Protein AF-A0A6N2D5T5-F1 (afdb_monomer_lite)

Foldseek 3Di:
DDPPDPDDDDDPQKWKWFAPFLVRVVVLCVLCVPPPWDWDDDPRTMIITHNVCVVVSCVSCVVVVHHIDIDDDDVPPPPPPPDDPPPPPDDD

Structure (mmCIF, N/CA/C/O backbone):
data_AF-A0A6N2D5T5-F1
#
_entry.id   AF-A0A6N2D5T5-F1
#
loop_
_atom_site.group_PDB
_atom_site.id
_atom_site.type_symbol
_atom_site.label_atom_id
_atom_site.label_alt_id
_atom_site.label_comp_id
_atom_site.label_asym_id
_atom_site.label_entity_id
_atom_site.label_seq_id
_atom_site.pdbx_PDB_ins_code
_atom_site.Cartn_x
_atom_site.Cartn_y
_atom_site.Cartn_z
_atom_site.occupancy
_atom_site.B_iso_or_equiv
_atom_site.auth_seq_id
_atom_site.auth_comp_id
_atom_site.auth_asym_id
_atom_site.auth_atom_id
_atom_site.pdbx_PDB_model_num
ATOM 1 N N . MET A 1 1 ? 2.732 -38.232 -12.280 1.00 39.97 1 MET A N 1
ATOM 2 C CA . MET A 1 1 ? 1.986 -37.275 -13.125 1.00 39.97 1 MET A CA 1
ATOM 3 C C . MET A 1 1 ? 2.343 -35.871 -12.669 1.00 39.97 1 MET A C 1
ATOM 5 O O . MET A 1 1 ? 2.013 -35.512 -11.546 1.00 39.97 1 MET A O 1
ATOM 9 N N . SER A 1 2 ? 3.121 -35.145 -13.474 1.00 51.47 2 SER A N 1
ATOM 10 C CA . SER A 1 2 ? 3.599 -33.797 -13.145 1.00 51.47 2 SER A CA 1
ATOM 11 C C . SER A 1 2 ? 2.438 -32.812 -13.282 1.00 51.47 2 SER A C 1
ATOM 13 O O . SER A 1 2 ? 1.812 -32.759 -14.338 1.00 51.47 2 SER A O 1
ATOM 15 N N . ARG A 1 3 ? 2.098 -32.082 -12.214 1.00 59.09 3 ARG A N 1
ATOM 16 C CA . ARG A 1 3 ? 1.100 -31.006 -12.269 1.00 59.09 3 ARG A C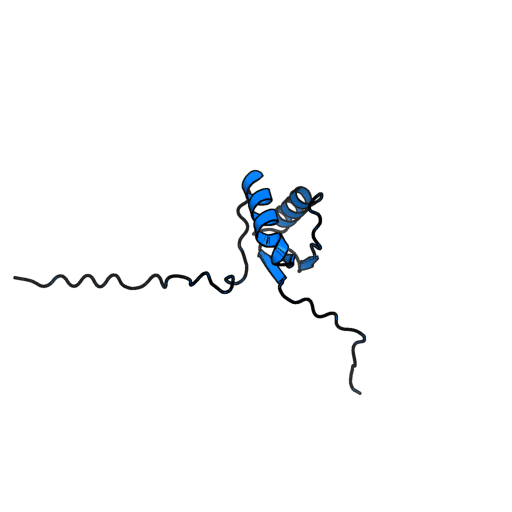A 1
ATOM 17 C C . ARG A 1 3 ? 1.772 -29.780 -12.882 1.00 59.09 3 ARG A C 1
ATOM 19 O O . ARG A 1 3 ? 2.295 -28.939 -12.162 1.00 59.09 3 ARG A O 1
ATOM 26 N N . THR A 1 4 ? 1.814 -29.693 -14.203 1.00 59.91 4 THR A N 1
ATOM 27 C CA . THR A 1 4 ? 2.180 -28.449 -14.885 1.00 59.91 4 THR A CA 1
ATOM 28 C C . THR A 1 4 ? 0.998 -27.493 -14.757 1.00 59.91 4 THR A C 1
ATOM 30 O O . THR A 1 4 ? 0.029 -27.586 -15.506 1.00 59.91 4 THR A O 1
ATOM 33 N N . THR A 1 5 ? 1.039 -26.616 -13.754 1.00 59.94 5 THR A N 1
ATOM 34 C CA . THR A 1 5 ? 0.084 -25.511 -13.629 1.00 59.94 5 THR A CA 1
ATOM 35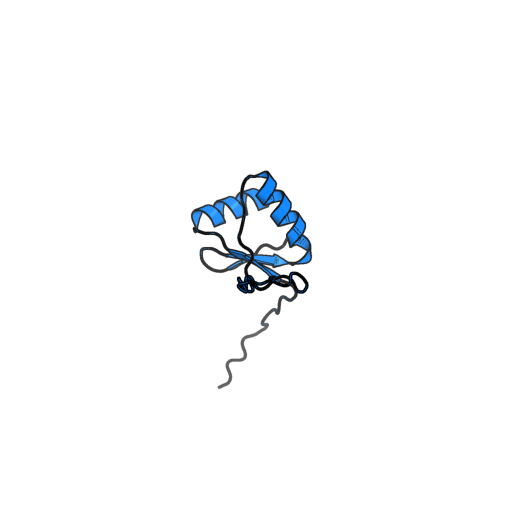 C C . THR A 1 5 ? 0.287 -24.588 -14.835 1.00 59.94 5 THR A C 1
ATOM 37 O O . THR A 1 5 ? 1.409 -24.115 -15.036 1.00 59.94 5 THR A O 1
ATOM 40 N N . PRO A 1 6 ? -0.728 -24.350 -15.678 1.00 52.81 6 PRO A N 1
ATOM 41 C CA . PRO A 1 6 ? -0.578 -23.436 -16.801 1.00 52.81 6 PRO A CA 1
ATOM 42 C C . PRO A 1 6 ? -0.252 -22.023 -16.288 1.00 52.81 6 PRO A C 1
ATOM 44 O O . PRO A 1 6 ? -0.911 -21.530 -15.379 1.00 52.81 6 PRO A O 1
ATOM 47 N N . GLY A 1 7 ? 0.759 -21.380 -16.884 1.00 60.50 7 GLY A N 1
ATOM 48 C CA . GLY A 1 7 ? 0.885 -19.917 -16.911 1.00 60.50 7 GLY A CA 1
ATOM 49 C C . GLY A 1 7 ? 1.058 -19.198 -15.569 1.00 60.50 7 GLY A C 1
ATOM 50 O O . GLY A 1 7 ? 0.364 -18.216 -15.333 1.00 60.50 7 GLY A O 1
ATOM 51 N N . ALA A 1 8 ? 1.973 -19.633 -14.697 1.00 62.78 8 ALA A N 1
ATOM 52 C CA . ALA A 1 8 ? 2.339 -18.822 -13.532 1.00 62.78 8 ALA A CA 1
ATOM 53 C C . ALA A 1 8 ? 2.893 -17.457 -13.990 1.00 62.78 8 ALA A C 1
ATOM 55 O O . ALA A 1 8 ? 3.942 -17.392 -14.634 1.00 62.78 8 ALA A O 1
ATOM 56 N N . ILE A 1 9 ? 2.179 -16.373 -13.675 1.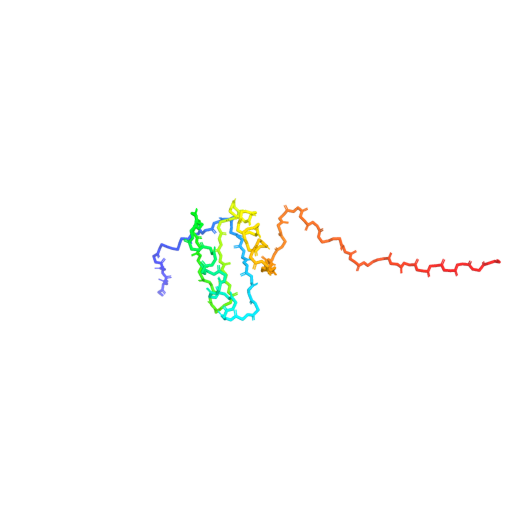00 68.56 9 ILE A N 1
ATOM 57 C CA . ILE A 1 9 ? 2.616 -15.005 -13.962 1.00 68.56 9 ILE A CA 1
ATOM 58 C C . ILE A 1 9 ? 3.581 -14.586 -12.854 1.00 68.56 9 ILE A C 1
ATOM 60 O O . ILE A 1 9 ? 3.225 -14.554 -11.676 1.00 68.56 9 ILE A O 1
ATOM 64 N N . ILE A 1 10 ? 4.827 -14.304 -13.233 1.00 73.75 10 ILE A N 1
ATOM 65 C CA . ILE A 1 10 ? 5.855 -13.834 -12.304 1.00 73.75 10 ILE A CA 1
ATOM 66 C C . ILE A 1 10 ? 5.850 -12.312 -12.331 1.00 73.75 10 ILE A C 1
ATOM 68 O O . ILE A 1 10 ? 6.345 -11.698 -13.275 1.00 73.75 10 ILE A O 1
ATOM 72 N N . HIS A 1 11 ? 5.342 -11.712 -11.263 1.00 73.50 11 HIS A N 1
ATOM 73 C CA . HIS A 1 11 ? 5.493 -10.285 -11.022 1.00 73.50 11 HIS A CA 1
ATOM 74 C C . HIS A 1 11 ? 6.849 -10.041 -10.344 1.00 73.50 11 HIS A C 1
ATOM 76 O O . HIS A 1 11 ? 7.194 -10.701 -9.362 1.00 73.50 11 HIS A O 1
ATOM 82 N N . ARG A 1 12 ? 7.648 -9.124 -10.895 1.00 80.62 12 ARG A N 1
ATOM 83 C CA . ARG A 1 12 ? 8.944 -8.698 -10.341 1.00 80.62 12 ARG A CA 1
ATOM 84 C C . ARG A 1 12 ? 8.841 -7.253 -9.877 1.00 80.62 12 ARG A C 1
ATOM 86 O O . ARG A 1 12 ? 7.990 -6.524 -10.373 1.00 80.62 12 ARG A O 1
ATOM 93 N N . ASN A 1 13 ? 9.740 -6.846 -8.982 1.00 86.88 13 ASN A N 1
ATOM 94 C CA . ASN A 1 13 ? 9.788 -5.482 -8.445 1.00 86.88 13 ASN A CA 1
ATOM 95 C C . ASN A 1 13 ? 8.452 -5.091 -7.801 1.00 86.88 13 ASN A C 1
ATOM 97 O O . ASN A 1 13 ? 7.844 -4.084 -8.157 1.00 86.88 13 ASN A O 1
ATOM 101 N N . LEU A 1 14 ? 7.972 -5.959 -6.910 1.00 89.56 14 LEU A N 1
ATOM 102 C CA . LEU A 1 14 ? 6.797 -5.708 -6.095 1.00 89.56 14 LEU A CA 1
ATOM 103 C C . LEU A 1 14 ? 7.218 -5.188 -4.726 1.00 89.56 14 LEU A C 1
ATOM 105 O O . LEU A 1 14 ? 8.170 -5.685 -4.125 1.00 89.56 14 LEU A O 1
ATOM 109 N N . SER A 1 15 ? 6.443 -4.245 -4.214 1.00 91.81 15 SER A N 1
ATOM 110 C CA . SER A 1 15 ? 6.459 -3.843 -2.815 1.00 91.81 15 SER A CA 1
ATOM 111 C C . SER A 1 15 ? 5.222 -4.397 -2.127 1.00 91.81 15 SER A C 1
ATOM 113 O O . SER A 1 15 ? 4.175 -4.562 -2.754 1.00 91.81 15 SER A O 1
ATOM 115 N N . ILE A 1 16 ? 5.347 -4.702 -0.837 1.00 92.44 16 ILE A N 1
ATOM 116 C CA . ILE A 1 16 ? 4.244 -5.215 -0.026 1.00 92.44 16 ILE A CA 1
ATOM 117 C C . ILE A 1 16 ? 4.028 -4.273 1.149 1.00 92.44 16 ILE A C 1
ATOM 119 O O . ILE A 1 16 ? 4.964 -3.941 1.877 1.00 92.44 16 ILE A O 1
ATOM 123 N N . ILE A 1 17 ? 2.777 -3.876 1.343 1.00 91.94 17 ILE A N 1
ATOM 124 C CA . ILE A 1 17 ? 2.330 -3.122 2.508 1.00 91.94 17 ILE A CA 1
ATOM 125 C C . ILE A 1 17 ? 1.542 -4.062 3.418 1.00 91.94 17 ILE A C 1
ATOM 127 O O . ILE A 1 17 ? 0.634 -4.760 2.961 1.00 91.94 17 ILE A O 1
ATOM 131 N N . ALA A 1 18 ? 1.891 -4.066 4.703 1.00 92.12 18 ALA A N 1
ATOM 132 C CA . ALA A 1 18 ? 1.149 -4.729 5.764 1.00 92.12 18 ALA A CA 1
ATOM 133 C C . ALA A 1 18 ? 0.276 -3.721 6.520 1.00 92.12 18 ALA A C 1
ATOM 135 O O . ALA A 1 18 ? 0.755 -2.692 7.002 1.00 92.12 18 ALA A O 1
ATOM 136 N N . CYS A 1 19 ? -1.000 -4.064 6.652 1.00 90.44 19 CYS A N 1
ATOM 137 C CA . CYS A 1 19 ? -1.972 -3.385 7.496 1.00 90.44 19 CYS A CA 1
ATOM 138 C C . CYS A 1 19 ? -2.138 -4.157 8.814 1.00 90.44 19 CYS A C 1
ATOM 140 O O . CYS A 1 19 ? -2.038 -5.386 8.850 1.00 90.44 19 CYS A O 1
ATOM 142 N N . ASP A 1 20 ? -2.447 -3.457 9.903 1.00 88.88 20 ASP A N 1
ATOM 143 C CA . ASP A 1 20 ? -2.600 -4.094 11.217 1.00 88.88 20 ASP A CA 1
ATOM 144 C C . ASP A 1 20 ? -3.859 -4.979 11.286 1.00 88.88 20 ASP A C 1
ATOM 146 O O . ASP A 1 20 ? -3.868 -6.053 11.905 1.00 88.88 20 ASP A O 1
ATOM 150 N N . THR A 1 21 ? -4.925 -4.558 10.598 1.00 91.44 21 THR A N 1
ATOM 151 C CA . THR A 1 21 ? -6.242 -5.207 10.588 1.00 91.44 21 THR A CA 1
ATOM 152 C C . THR A 1 21 ? -6.822 -5.299 9.173 1.00 91.44 21 THR A C 1
ATOM 154 O O . THR A 1 21 ? -6.388 -4.625 8.241 1.00 91.44 21 THR A O 1
ATOM 157 N N . SER A 1 22 ? -7.843 -6.139 8.991 1.00 93.00 22 SER A N 1
ATOM 158 C CA . SER A 1 22 ? -8.585 -6.210 7.724 1.00 93.00 22 SER A CA 1
ATOM 159 C C . SER A 1 22 ? -9.381 -4.931 7.436 1.00 93.00 22 SER A C 1
ATOM 161 O O . SER A 1 22 ? -9.547 -4.560 6.276 1.00 93.00 22 SER A O 1
ATOM 163 N N . ALA A 1 23 ? -9.830 -4.230 8.482 1.00 92.31 23 ALA A N 1
ATOM 164 C CA . ALA A 1 23 ? -10.519 -2.948 8.362 1.00 92.31 23 ALA A CA 1
ATOM 165 C C . ALA A 1 23 ? -9.582 -1.844 7.852 1.00 92.31 23 ALA A C 1
ATOM 167 O O . ALA A 1 23 ? -9.945 -1.124 6.925 1.00 92.31 23 ALA A O 1
ATOM 168 N N . THR A 1 24 ? -8.357 -1.763 8.389 1.00 91.50 24 THR A N 1
ATOM 169 C CA . THR A 1 24 ? -7.347 -0.811 7.889 1.00 91.50 24 THR A CA 1
ATOM 170 C C . THR A 1 24 ? -6.995 -1.097 6.440 1.00 91.50 24 THR A C 1
ATOM 172 O O . THR A 1 24 ? -6.941 -0.166 5.652 1.00 91.50 24 THR A O 1
ATOM 175 N N . LEU A 1 25 ? -6.868 -2.368 6.047 1.00 92.75 25 LEU A N 1
ATOM 176 C CA . LEU A 1 25 ? -6.684 -2.723 4.639 1.00 92.75 25 LEU A CA 1
ATOM 177 C C . LEU A 1 25 ? -7.823 -2.199 3.749 1.00 92.75 25 LEU A C 1
ATOM 179 O O . LEU A 1 25 ? -7.573 -1.652 2.677 1.00 92.75 25 LEU A O 1
ATOM 183 N N . GLN A 1 26 ? -9.075 -2.386 4.165 1.00 92.94 26 GLN A N 1
ATOM 184 C CA . GLN A 1 26 ? -10.224 -1.929 3.387 1.00 92.94 26 GLN A CA 1
ATOM 185 C C . GLN A 1 26 ? -10.237 -0.402 3.243 1.00 92.94 26 GLN A C 1
ATOM 187 O O . GLN A 1 26 ? -10.527 0.112 2.165 1.00 92.94 26 GLN A O 1
ATOM 192 N N . GLU A 1 27 ? -9.871 0.314 4.304 1.00 92.00 27 GLU A N 1
ATOM 193 C CA . GLU A 1 27 ? -9.728 1.767 4.280 1.00 92.00 27 GLU A CA 1
ATOM 194 C C . GLU A 1 27 ? -8.562 2.217 3.382 1.00 92.00 27 GLU A C 1
ATOM 196 O O . GLU A 1 27 ? -8.726 3.108 2.555 1.00 92.00 27 GLU A O 1
ATOM 201 N N . THR A 1 28 ? -7.402 1.563 3.479 1.00 91.75 28 THR A N 1
ATOM 202 C CA . THR A 1 28 ? -6.244 1.797 2.605 1.00 91.75 28 THR A CA 1
ATOM 203 C C . THR A 1 28 ? -6.628 1.633 1.133 1.00 91.75 28 THR A C 1
ATOM 205 O O . THR A 1 28 ? -6.334 2.506 0.324 1.00 91.75 28 THR A O 1
ATOM 208 N N . LEU A 1 29 ? -7.338 0.559 0.771 1.00 92.44 29 LEU A N 1
ATOM 209 C CA . LEU A 1 29 ? -7.810 0.349 -0.603 1.00 92.44 29 LEU A CA 1
ATOM 210 C C . LEU A 1 29 ? -8.799 1.430 -1.053 1.00 92.44 29 LEU A C 1
ATOM 212 O O . LEU A 1 29 ? -8.786 1.813 -2.218 1.00 92.44 29 LEU A O 1
ATOM 216 N N . HIS A 1 30 ? -9.631 1.938 -0.141 1.00 91.81 30 HIS A N 1
ATOM 217 C CA 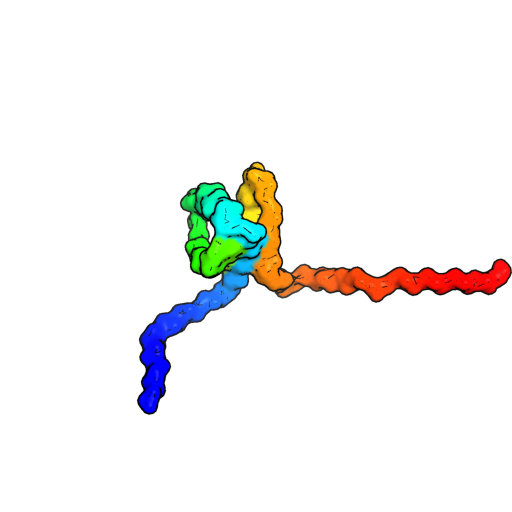. HIS A 1 30 ? -10.540 3.039 -0.440 1.00 91.81 30 HIS A CA 1
ATOM 218 C C . HIS A 1 30 ? -9.782 4.336 -0.763 1.00 91.81 30 HIS A C 1
ATOM 220 O O . HIS A 1 30 ? -10.075 4.974 -1.770 1.00 91.81 30 HIS A O 1
ATOM 226 N N . HIS A 1 31 ? -8.760 4.690 0.023 1.00 90.44 31 HIS A N 1
ATOM 227 C CA . HIS A 1 31 ? -7.937 5.888 -0.222 1.00 90.44 31 HIS A CA 1
ATOM 228 C C . HIS A 1 31 ? -7.087 5.802 -1.493 1.00 90.44 31 HIS A C 1
ATOM 230 O O . HIS A 1 31 ? -6.710 6.829 -2.065 1.00 90.44 31 HIS A O 1
ATOM 236 N N . LEU A 1 32 ? -6.780 4.582 -1.934 1.00 91.19 32 LEU A N 1
ATOM 237 C CA . LEU A 1 32 ? -5.996 4.306 -3.135 1.00 91.19 32 LEU A CA 1
ATOM 238 C C . LEU A 1 32 ? -6.853 4.012 -4.375 1.00 91.19 32 LEU A C 1
ATOM 240 O O . LEU A 1 32 ? -6.294 3.668 -5.411 1.00 91.19 32 LEU A O 1
ATOM 244 N N . ALA A 1 33 ? -8.181 4.152 -4.297 1.00 89.12 33 ALA A N 1
ATOM 245 C CA . ALA A 1 33 ? -9.085 3.789 -5.391 1.00 89.12 33 ALA A CA 1
ATOM 246 C C . ALA A 1 33 ? -8.799 4.543 -6.704 1.00 89.12 33 ALA A C 1
ATOM 248 O O . ALA A 1 33 ? -8.977 3.970 -7.776 1.00 89.12 33 ALA A O 1
ATOM 249 N N . ASP A 1 34 ? -8.313 5.787 -6.620 1.00 88.12 34 ASP A N 1
ATOM 250 C CA . ASP A 1 34 ? -7.956 6.602 -7.793 1.00 88.12 34 ASP A CA 1
ATOM 251 C C . ASP A 1 34 ? -6.450 6.598 -8.101 1.00 88.12 34 ASP A C 1
ATOM 253 O O . ASP A 1 34 ? -5.960 7.484 -8.800 1.00 88.12 34 ASP A O 1
ATOM 257 N N . VAL A 1 35 ? -5.673 5.690 -7.510 1.00 87.69 35 VAL A N 1
ATOM 258 C CA . VAL A 1 35 ? -4.270 5.513 -7.900 1.00 87.69 35 VAL A CA 1
ATOM 259 C C . VAL A 1 35 ? -4.240 4.613 -9.126 1.00 87.69 35 VAL A C 1
ATOM 261 O O . VAL A 1 35 ? -4.740 3.490 -9.091 1.00 87.69 35 VAL A O 1
ATOM 264 N N . GLU A 1 36 ? -3.620 5.084 -10.206 1.00 87.44 36 GLU A N 1
ATOM 265 C CA . GLU A 1 36 ? -3.403 4.295 -11.423 1.00 87.44 36 GLU A CA 1
ATOM 266 C C . GLU A 1 36 ? -2.257 3.287 -11.220 1.00 87.44 36 GLU A C 1
ATOM 268 O O . GLU A 1 36 ? -1.214 3.348 -11.867 1.00 87.44 36 GLU A O 1
ATOM 273 N N . ALA A 1 37 ? -2.439 2.351 -10.285 1.00 85.62 37 ALA A N 1
ATOM 274 C CA . ALA A 1 37 ? -1.501 1.275 -9.997 1.00 85.62 37 ALA A CA 1
ATOM 275 C C . ALA A 1 37 ? -2.231 -0.065 -9.865 1.00 85.62 37 ALA A C 1
ATOM 277 O O . ALA A 1 37 ? -3.343 -0.152 -9.344 1.00 85.62 37 ALA A O 1
ATOM 278 N N . GLU A 1 38 ? -1.580 -1.142 -10.304 1.00 87.56 38 GLU A N 1
ATOM 279 C CA . GLU A 1 38 ? -2.100 -2.498 -10.133 1.00 87.56 38 GLU A CA 1
ATOM 280 C C . GLU A 1 38 ? -1.927 -2.947 -8.673 1.00 87.56 38 GLU A C 1
ATOM 282 O O . GLU A 1 38 ? -0.885 -3.468 -8.275 1.00 87.56 38 GLU A O 1
ATOM 287 N N . LEU A 1 39 ? -2.952 -2.710 -7.854 1.00 90.50 39 LEU A N 1
ATOM 288 C CA . LEU A 1 39 ? -2.978 -3.126 -6.454 1.00 90.50 39 LEU A CA 1
ATOM 289 C C . LEU A 1 39 ? -3.587 -4.523 -6.330 1.00 90.50 39 LEU A C 1
ATOM 291 O O . LEU A 1 39 ? -4.745 -4.752 -6.680 1.00 90.50 39 LEU A O 1
ATOM 295 N N . VAL A 1 40 ? -2.825 -5.460 -5.771 1.00 91.00 40 VAL A N 1
ATOM 296 C CA . VAL A 1 40 ? -3.261 -6.845 -5.572 1.00 91.00 40 VAL A CA 1
ATOM 297 C C . VAL A 1 40 ? -3.359 -7.141 -4.086 1.00 91.00 40 VAL A C 1
ATOM 299 O O . VAL A 1 40 ? -2.374 -7.081 -3.354 1.00 91.00 40 VAL A O 1
ATOM 302 N N . ARG A 1 41 ? -4.550 -7.515 -3.619 1.00 92.31 41 ARG A N 1
ATOM 303 C CA . ARG A 1 41 ? -4.739 -7.967 -2.238 1.00 92.31 41 ARG A CA 1
ATOM 304 C C . ARG A 1 41 ? -4.080 -9.330 -2.026 1.00 92.31 41 ARG A C 1
ATOM 306 O O . ARG A 1 41 ? -4.365 -10.280 -2.751 1.00 92.31 41 ARG A O 1
ATOM 313 N N . ILE A 1 42 ? -3.271 -9.444 -0.974 1.00 90.56 42 ILE A N 1
ATOM 314 C CA . ILE A 1 42 ? -2.646 -10.698 -0.543 1.00 90.56 42 ILE A CA 1
ATOM 315 C C . ILE A 1 42 ? -3.168 -11.060 0.851 1.00 90.56 42 ILE A C 1
ATOM 317 O O . ILE A 1 42 ? -2.793 -10.480 1.873 1.00 90.56 42 ILE A O 1
ATOM 321 N N . GLY A 1 43 ? -4.058 -12.049 0.896 1.00 90.25 43 GLY A N 1
ATOM 322 C CA . GLY A 1 43 ? -4.698 -12.475 2.138 1.00 90.25 43 GLY A CA 1
ATOM 323 C C . GLY A 1 43 ? -5.530 -11.362 2.783 1.00 90.25 43 GLY A C 1
ATOM 324 O O . GLY A 1 43 ? -6.134 -10.526 2.109 1.00 90.25 43 GLY A O 1
ATOM 325 N N . GLU A 1 44 ? -5.592 -11.354 4.113 1.00 91.62 44 GLU A N 1
ATOM 326 C CA . GLU A 1 44 ? -6.537 -10.490 4.827 1.00 91.62 44 GLU A CA 1
ATOM 327 C C . GLU A 1 44 ? -6.019 -9.088 5.141 1.00 91.62 44 GLU A C 1
ATOM 329 O O . GLU A 1 44 ? -6.837 -8.213 5.414 1.00 91.62 44 GLU A O 1
ATOM 334 N N . ARG A 1 45 ? -4.697 -8.884 5.114 1.00 93.25 45 ARG A N 1
ATOM 335 C CA . ARG A 1 45 ? -4.039 -7.691 5.674 1.00 93.25 45 ARG A CA 1
ATOM 336 C C . ARG A 1 45 ? -2.902 -7.118 4.830 1.00 93.25 45 ARG A C 1
ATOM 338 O O . ARG A 1 45 ? -2.201 -6.236 5.305 1.00 93.25 45 ARG A O 1
ATOM 345 N N . HIS A 1 46 ? -2.684 -7.619 3.618 1.00 94.12 46 HIS A N 1
ATOM 346 C CA . HIS A 1 46 ? -1.576 -7.149 2.791 1.00 94.12 46 HIS A CA 1
ATOM 347 C C . HIS A 1 46 ? -2.049 -6.715 1.415 1.00 94.12 46 HIS A C 1
ATOM 349 O O . HIS A 1 46 ? -3.010 -7.268 0.868 1.00 94.12 46 HIS A O 1
ATOM 355 N N . ILE A 1 47 ? -1.318 -5.764 0.843 1.00 94.12 47 ILE A N 1
ATOM 356 C CA . ILE A 1 47 ? -1.414 -5.416 -0.575 1.00 94.12 47 ILE A CA 1
ATOM 357 C C . ILE A 1 47 ? -0.028 -5.524 -1.188 1.00 94.12 47 ILE A C 1
ATOM 359 O O . ILE A 1 47 ? 0.959 -5.117 -0.576 1.00 94.12 47 ILE A O 1
ATOM 363 N N . ALA A 1 48 ? 0.028 -6.062 -2.396 1.00 92.69 48 ALA A N 1
ATOM 364 C CA . ALA A 1 48 ? 1.161 -5.927 -3.285 1.00 92.69 48 ALA A CA 1
ATOM 365 C C . ALA A 1 48 ? 0.874 -4.849 -4.325 1.00 92.69 48 ALA A C 1
ATOM 367 O O . ALA A 1 48 ? -0.261 -4.681 -4.771 1.00 92.69 48 ALA A O 1
ATOM 368 N N . LEU A 1 49 ? 1.928 -4.142 -4.704 1.00 92.62 49 LEU A N 1
ATOM 369 C CA . LEU A 1 49 ? 1.915 -3.103 -5.719 1.00 92.62 49 LEU A CA 1
ATOM 370 C C . LEU A 1 49 ? 3.262 -3.082 -6.449 1.00 92.62 49 LEU A C 1
ATOM 372 O O . LEU A 1 49 ? 4.266 -3.512 -5.870 1.00 92.62 49 LEU A O 1
ATOM 376 N N . PRO A 1 50 ? 3.337 -2.566 -7.684 1.00 91.31 50 PRO A N 1
ATOM 377 C CA . PRO A 1 50 ? 4.618 -2.327 -8.331 1.00 91.31 50 PRO A CA 1
ATOM 378 C C . PRO A 1 50 ? 5.450 -1.338 -7.508 1.00 91.31 50 PRO A C 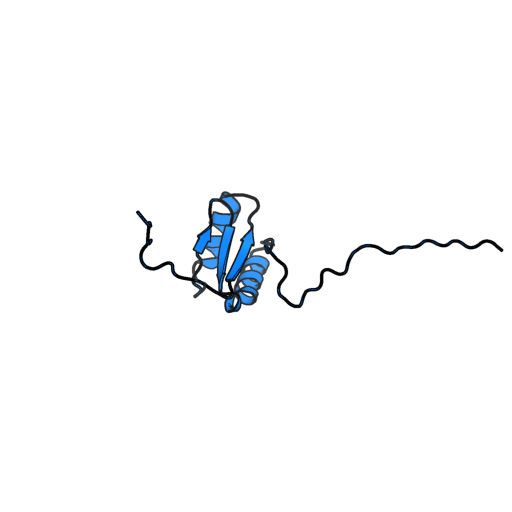1
ATOM 380 O O . PRO A 1 50 ? 4.960 -0.279 -7.112 1.00 91.31 50 PRO A O 1
ATOM 383 N N . SER A 1 51 ? 6.727 -1.651 -7.283 1.00 90.50 51 SER A N 1
ATOM 384 C CA . SER A 1 51 ? 7.636 -0.806 -6.498 1.00 90.50 51 SER A CA 1
ATOM 385 C C . SER A 1 51 ? 7.818 0.594 -7.087 1.00 90.50 51 SER A C 1
ATOM 387 O O . SER A 1 51 ? 8.144 1.516 -6.350 1.00 90.50 51 SER A O 1
ATOM 389 N N . SER A 1 52 ? 7.566 0.783 -8.387 1.00 89.75 52 SER A N 1
ATOM 390 C CA . SER A 1 52 ? 7.587 2.100 -9.039 1.00 89.75 52 SER A CA 1
ATOM 391 C C . SER A 1 52 ? 6.522 3.065 -8.513 1.00 89.75 52 SER A C 1
ATOM 393 O O . SER A 1 52 ? 6.724 4.270 -8.588 1.00 89.75 52 SER A O 1
ATOM 395 N N . HIS A 1 53 ? 5.412 2.553 -7.974 1.00 90.88 53 HIS A N 1
ATOM 396 C CA . HIS A 1 53 ? 4.329 3.362 -7.403 1.00 90.88 53 HIS A CA 1
ATOM 397 C C . HIS A 1 53 ? 4.424 3.485 -5.881 1.00 90.88 53 HIS A C 1
ATOM 399 O O . HIS A 1 53 ? 3.552 4.083 -5.253 1.00 90.88 53 HIS A O 1
ATOM 405 N N . LEU A 1 54 ? 5.467 2.919 -5.263 1.00 90.44 54 LEU A N 1
ATOM 406 C CA . LEU A 1 54 ? 5.571 2.865 -3.811 1.00 90.44 54 LEU A CA 1
ATOM 407 C C . LEU A 1 54 ? 5.574 4.262 -3.183 1.00 90.44 54 LEU A C 1
ATOM 409 O O . LEU A 1 54 ? 4.813 4.512 -2.251 1.00 90.44 54 LEU A O 1
ATOM 413 N N . ASP A 1 55 ? 6.391 5.175 -3.704 1.00 89.88 55 ASP A N 1
ATOM 414 C CA . ASP A 1 55 ? 6.528 6.519 -3.137 1.00 89.88 55 ASP A CA 1
ATOM 415 C C . ASP A 1 55 ? 5.236 7.334 -3.257 1.00 89.88 55 ASP A C 1
ATOM 417 O O . ASP A 1 55 ? 4.856 8.046 -2.324 1.00 89.88 55 ASP A O 1
ATOM 421 N N . GLU A 1 56 ? 4.524 7.188 -4.376 1.00 91.44 56 GLU A N 1
ATOM 422 C CA . GLU A 1 56 ? 3.220 7.813 -4.608 1.00 91.44 56 GLU A CA 1
ATOM 423 C C . GLU A 1 56 ? 2.180 7.286 -3.611 1.00 91.44 56 GLU A C 1
ATOM 425 O O . GLU A 1 56 ? 1.524 8.064 -2.911 1.00 91.44 56 GLU A O 1
ATOM 430 N N . VAL A 1 57 ? 2.082 5.960 -3.490 1.00 91.50 57 VAL A N 1
ATOM 431 C CA . VAL A 1 57 ? 1.143 5.287 -2.587 1.00 91.50 57 VAL A CA 1
ATOM 432 C C . VAL A 1 57 ? 1.421 5.658 -1.133 1.00 91.50 57 VAL A C 1
ATOM 434 O O . VAL A 1 57 ? 0.500 6.035 -0.410 1.00 91.50 57 VAL A O 1
ATOM 437 N N . LEU A 1 58 ? 2.682 5.629 -0.694 1.00 90.44 58 LEU A N 1
ATOM 438 C CA . LEU A 1 58 ? 3.051 6.029 0.665 1.00 90.44 58 LEU A CA 1
ATOM 439 C C . LEU A 1 58 ? 2.746 7.500 0.933 1.00 90.44 58 LEU A C 1
ATOM 441 O O . LEU A 1 58 ? 2.260 7.831 2.013 1.00 90.44 58 LEU A O 1
ATOM 445 N N . SER A 1 59 ? 3.020 8.382 -0.028 1.00 90.06 59 SER A N 1
ATOM 446 C CA . SER A 1 59 ? 2.736 9.812 0.110 1.00 90.06 59 SER A CA 1
ATOM 447 C C . SER A 1 59 ? 1.238 10.066 0.266 1.00 90.06 59 SER A C 1
ATOM 449 O O . SER A 1 59 ? 0.834 10.843 1.132 1.00 90.06 59 SER A O 1
ATOM 451 N N . ARG A 1 60 ? 0.405 9.358 -0.506 1.00 91.00 60 ARG A N 1
ATOM 452 C CA . ARG A 1 60 ? -1.057 9.457 -0.426 1.00 91.00 60 ARG A CA 1
ATOM 453 C C . ARG A 1 60 ? -1.593 8.939 0.907 1.00 91.00 60 ARG A C 1
ATOM 455 O O . ARG A 1 60 ? -2.375 9.630 1.550 1.00 91.00 60 ARG A O 1
ATOM 462 N N . LEU A 1 61 ? -1.113 7.784 1.368 1.00 90.50 61 LEU A N 1
ATOM 463 C CA . LEU A 1 61 ? -1.515 7.224 2.663 1.00 90.50 61 LEU A CA 1
ATOM 464 C C . LEU A 1 61 ? -1.091 8.114 3.835 1.00 90.50 61 LEU A C 1
ATOM 466 O O . LEU A 1 61 ? -1.877 8.351 4.750 1.00 90.50 61 LEU A O 1
ATOM 470 N N . ARG A 1 62 ? 0.110 8.698 3.780 1.00 90.12 62 ARG A N 1
ATOM 471 C CA . ARG A 1 62 ? 0.557 9.669 4.790 1.00 90.12 62 ARG A CA 1
ATOM 472 C C . ARG A 1 62 ? -0.310 10.925 4.797 1.00 90.12 62 ARG A C 1
ATOM 474 O O . ARG A 1 62 ? -0.616 11.432 5.872 1.00 90.12 62 ARG A O 1
ATOM 481 N N . ALA A 1 63 ? -0.743 11.405 3.629 1.00 88.88 63 ALA A N 1
ATOM 482 C CA . ALA A 1 63 ? -1.648 12.550 3.529 1.00 88.88 63 ALA A CA 1
ATOM 483 C C . ALA A 1 63 ? -3.024 12.275 4.163 1.00 88.88 63 ALA A C 1
ATOM 485 O O . ALA A 1 63 ? -3.651 13.195 4.682 1.00 88.88 63 ALA A O 1
ATOM 486 N N . THR A 1 64 ? -3.469 11.015 4.185 1.00 85.94 64 THR A N 1
ATOM 487 C CA . THR A 1 64 ? -4.699 10.584 4.870 1.00 85.94 64 THR A CA 1
ATOM 488 C C . THR A 1 64 ? -4.466 10.177 6.331 1.00 85.94 64 THR A C 1
ATOM 490 O O . THR A 1 64 ? -5.365 9.632 6.964 1.00 85.94 64 THR A O 1
ATOM 493 N N . GLY A 1 65 ? -3.269 10.414 6.884 1.00 86.56 65 GLY A N 1
ATOM 494 C CA . GLY A 1 65 ? -2.919 10.073 8.267 1.00 86.56 65 GLY A CA 1
ATOM 495 C C . GLY A 1 65 ? -2.625 8.589 8.512 1.00 86.56 65 GLY A C 1
ATOM 496 O O . GLY A 1 65 ? -2.541 8.168 9.664 1.00 86.56 65 GLY A O 1
ATOM 497 N N . GLN A 1 66 ? -2.459 7.790 7.455 1.00 85.69 66 GLN A N 1
ATOM 498 C CA . GLN A 1 66 ? -2.096 6.377 7.542 1.00 85.69 66 GLN A CA 1
ATOM 499 C C . GLN A 1 66 ? -0.582 6.187 7.384 1.00 85.69 66 GLN A C 1
ATOM 501 O O . GLN A 1 66 ? 0.048 6.710 6.464 1.00 85.69 66 GLN A O 1
ATOM 506 N N . PHE A 1 67 ? 0.004 5.376 8.265 1.00 83.50 67 PHE A N 1
ATOM 507 C CA . PHE A 1 67 ? 1.439 5.073 8.283 1.00 83.50 67 PHE A CA 1
ATOM 508 C C . PHE A 1 67 ? 1.656 3.566 8.111 1.00 83.50 67 PHE A C 1
ATOM 510 O O . PHE A 1 67 ? 1.945 2.864 9.081 1.00 83.50 67 PHE A O 1
ATOM 517 N N . PRO A 1 68 ? 1.457 3.044 6.888 1.00 77.25 68 PRO A N 1
ATOM 518 C CA . PRO A 1 68 ? 1.576 1.618 6.609 1.00 77.25 68 PRO A CA 1
ATOM 519 C C . PRO A 1 68 ? 2.987 1.089 6.882 1.00 77.25 68 PRO A C 1
ATOM 521 O O . PRO A 1 68 ? 3.982 1.784 6.661 1.00 77.25 68 PRO A O 1
ATOM 524 N N . ARG A 1 69 ? 3.079 -0.183 7.285 1.00 83.31 69 ARG A N 1
ATOM 525 C CA . ARG A 1 69 ? 4.362 -0.882 7.403 1.00 83.31 69 ARG A CA 1
ATOM 526 C C . ARG A 1 69 ? 4.729 -1.518 6.071 1.00 83.31 69 ARG A C 1
ATOM 528 O O . ARG A 1 69 ? 3.926 -2.244 5.487 1.00 83.31 69 ARG A O 1
ATOM 535 N N . LEU A 1 70 ? 5.952 -1.282 5.610 1.00 84.56 70 LEU A N 1
ATOM 536 C CA . LEU A 1 70 ? 6.500 -1.997 4.462 1.00 84.56 70 LEU A CA 1
ATOM 537 C C . LEU A 1 70 ? 7.058 -3.343 4.895 1.00 84.56 70 LEU A C 1
ATOM 539 O O . LEU A 1 70 ? 7.721 -3.448 5.926 1.00 84.56 70 LEU A O 1
ATOM 543 N N . VAL A 1 71 ? 6.780 -4.371 4.101 1.00 80.81 71 VAL A N 1
ATOM 544 C CA . VAL A 1 71 ? 7.332 -5.707 4.309 1.00 80.81 71 VAL A CA 1
ATOM 545 C C . VAL A 1 71 ? 8.565 -5.862 3.426 1.00 80.81 71 VAL A C 1
ATOM 547 O O . VAL A 1 71 ? 8.458 -5.877 2.200 1.00 80.81 71 VAL A O 1
ATOM 550 N N . GLY A 1 72 ? 9.722 -6.007 4.074 1.00 67.38 72 GLY A N 1
ATOM 551 C CA . GLY A 1 72 ? 11.034 -6.053 3.430 1.00 67.38 72 GLY A CA 1
ATOM 552 C C . GLY A 1 72 ? 11.651 -4.663 3.255 1.00 67.38 72 GLY A C 1
ATOM 553 O O . GLY A 1 72 ? 10.951 -3.683 3.001 1.00 67.38 72 GLY A O 1
ATOM 554 N N . ALA A 1 73 ? 12.973 -4.576 3.408 1.00 58.06 73 ALA A N 1
ATOM 555 C CA . ALA A 1 73 ? 13.714 -3.345 3.168 1.00 58.06 73 ALA A CA 1
ATOM 556 C C . ALA A 1 73 ? 13.879 -3.115 1.652 1.00 58.06 73 ALA A C 1
ATOM 558 O O . ALA A 1 73 ? 14.270 -4.049 0.940 1.00 58.06 73 ALA A O 1
ATOM 559 N N . PRO A 1 74 ? 13.616 -1.904 1.123 1.00 56.53 74 PRO A N 1
ATOM 560 C CA . PRO A 1 74 ? 14.079 -1.558 -0.212 1.00 56.53 74 PRO A CA 1
ATOM 561 C C . PRO A 1 74 ? 15.599 -1.780 -0.302 1.00 56.53 74 PRO A C 1
ATOM 563 O O . PRO A 1 74 ? 16.323 -1.454 0.644 1.00 56.53 74 PRO A O 1
ATOM 566 N N . PRO A 1 75 ? 16.122 -2.327 -1.414 1.00 46.91 75 PRO A N 1
ATOM 567 C CA . PRO A 1 75 ? 17.562 -2.477 -1.583 1.00 46.91 75 PRO A CA 1
ATOM 568 C C . PRO A 1 75 ? 18.210 -1.083 -1.552 1.00 46.91 75 PRO A C 1
ATOM 570 O O . PRO A 1 75 ? 18.074 -0.314 -2.499 1.00 46.91 75 PRO A O 1
ATOM 573 N N . GLY A 1 76 ? 18.866 -0.739 -0.440 1.00 53.75 76 GLY A N 1
ATOM 574 C CA . GLY A 1 76 ? 19.502 0.567 -0.222 1.00 53.75 76 GLY A CA 1
ATOM 575 C C . GLY A 1 76 ? 19.144 1.254 1.098 1.00 53.75 76 GLY A C 1
ATOM 576 O O . GLY A 1 76 ? 19.910 2.093 1.562 1.00 53.75 76 GLY A O 1
ATOM 577 N N . SER A 1 77 ? 18.050 0.870 1.756 1.00 52.50 77 SER A N 1
ATOM 578 C CA . SER A 1 77 ? 17.822 1.217 3.162 1.00 52.50 77 SER A CA 1
ATOM 579 C C . SER A 1 77 ? 18.489 0.151 4.018 1.00 52.50 77 SER A C 1
ATOM 581 O O . SER A 1 77 ? 17.851 -0.817 4.421 1.00 52.50 77 SER A O 1
ATOM 583 N N . GLY A 1 78 ? 19.801 0.291 4.220 1.00 45.06 78 GLY A N 1
ATOM 584 C CA . GLY A 1 78 ? 20.472 -0.419 5.297 1.00 45.06 78 GLY A CA 1
ATOM 585 C C . GLY A 1 78 ? 19.767 -0.050 6.595 1.00 45.06 78 GLY A C 1
ATOM 586 O O . GLY A 1 78 ? 19.752 1.118 6.981 1.00 45.06 78 GLY A O 1
ATOM 587 N N . GLU A 1 79 ? 19.133 -1.031 7.224 1.00 48.28 79 GLU A N 1
ATOM 588 C CA . GLU A 1 79 ? 18.826 -0.963 8.643 1.00 48.28 79 GLU A CA 1
ATOM 589 C C . GLU A 1 79 ? 20.173 -0.720 9.329 1.00 48.28 79 GLU A C 1
ATOM 591 O O . GLU A 1 79 ? 21.053 -1.579 9.312 1.00 48.28 79 GLU A O 1
ATOM 596 N N . ALA A 1 80 ? 20.394 0.508 9.807 1.00 48.62 80 ALA A N 1
ATOM 597 C CA . ALA A 1 80 ? 21.506 0.783 10.694 1.00 48.62 80 ALA A CA 1
ATOM 598 C C . ALA A 1 80 ? 21.300 -0.138 11.894 1.00 48.62 80 ALA A C 1
ATOM 600 O O . ALA A 1 80 ? 20.324 0.024 12.624 1.00 48.62 80 ALA A O 1
ATOM 601 N N . GLU A 1 81 ? 22.158 -1.149 12.023 1.00 50.62 81 GLU A N 1
ATOM 602 C CA . GLU A 1 81 ? 22.145 -2.057 13.156 1.00 50.62 81 GLU A CA 1
ATOM 603 C C . GLU A 1 81 ? 22.244 -1.220 14.434 1.00 50.62 81 GLU A C 1
ATOM 605 O O . GLU A 1 81 ? 23.261 -0.596 14.740 1.00 50.62 81 GLU A O 1
ATOM 610 N N . GLU A 1 82 ? 21.126 -1.147 15.146 1.00 53.47 82 GLU A N 1
ATOM 611 C CA . GLU A 1 82 ? 21.013 -0.537 16.456 1.00 53.47 82 GLU A CA 1
ATOM 612 C C . GLU A 1 82 ? 21.782 -1.444 17.427 1.00 53.47 82 GLU A C 1
ATOM 614 O O . GLU A 1 82 ? 21.268 -2.463 17.88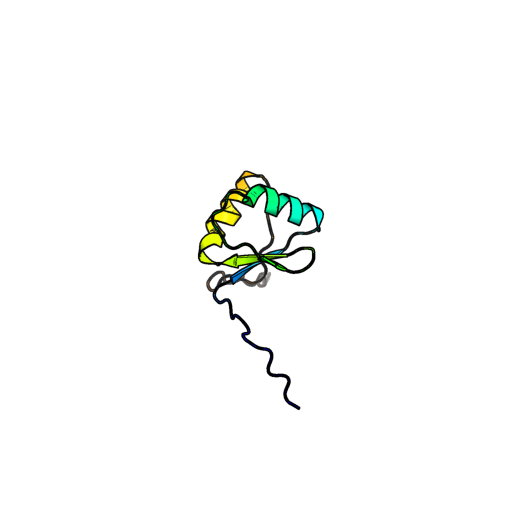4 1.00 53.47 82 GLU A O 1
ATOM 619 N N . GLY A 1 83 ? 23.064 -1.149 17.670 1.00 51.28 83 GLY A N 1
ATOM 620 C CA . GLY A 1 83 ? 23.872 -2.023 18.519 1.00 51.28 83 GLY A CA 1
ATOM 621 C C . GLY A 1 83 ? 25.359 -1.703 18.621 1.00 51.28 83 GLY A C 1
ATOM 622 O O . GLY A 1 83 ? 26.169 -2.558 18.292 1.00 51.28 83 GLY A O 1
ATOM 623 N N . ALA A 1 84 ? 25.728 -0.522 19.127 1.00 50.28 84 ALA A N 1
ATOM 624 C CA . ALA A 1 84 ? 27.011 -0.331 19.821 1.00 50.28 84 ALA A CA 1
ATOM 625 C C . ALA A 1 84 ? 27.021 0.974 20.640 1.00 50.28 84 ALA A C 1
ATOM 627 O O . ALA A 1 84 ? 27.625 1.966 20.243 1.00 50.28 84 ALA A O 1
ATOM 628 N N . ILE A 1 85 ? 26.379 0.973 21.810 1.00 56.25 85 ILE A N 1
ATOM 629 C CA . ILE A 1 85 ? 26.870 1.787 22.931 1.00 56.25 85 ILE A CA 1
ATOM 630 C C . ILE A 1 85 ? 27.762 0.882 23.781 1.00 56.25 85 ILE A C 1
ATOM 632 O O . ILE A 1 85 ? 27.280 0.148 24.639 1.00 56.25 85 ILE A O 1
ATOM 636 N N . ALA A 1 86 ? 29.062 0.890 23.491 1.00 60.72 86 ALA A N 1
ATOM 637 C CA . ALA A 1 86 ? 30.060 0.483 24.469 1.00 60.72 86 ALA A CA 1
ATOM 638 C C . ALA A 1 86 ? 30.298 1.697 25.376 1.00 60.72 86 ALA A C 1
ATOM 640 O O . ALA A 1 86 ? 31.004 2.633 25.006 1.00 60.72 86 ALA A O 1
ATOM 641 N N . ASP A 1 87 ? 29.610 1.705 26.515 1.00 55.94 87 ASP A N 1
ATOM 642 C CA . ASP A 1 87 ? 29.944 2.544 27.663 1.00 55.94 87 ASP A CA 1
ATOM 643 C C . ASP A 1 87 ? 31.218 1.962 28.288 1.00 55.94 87 ASP A C 1
ATOM 645 O O . ASP A 1 87 ? 31.158 1.083 29.144 1.00 55.94 87 ASP A O 1
ATOM 649 N N . ASP A 1 88 ? 32.377 2.369 27.770 1.00 58.19 88 ASP A N 1
ATOM 650 C CA . ASP A 1 88 ? 33.674 2.060 28.374 1.00 58.19 88 ASP A CA 1
ATOM 651 C C . ASP A 1 88 ? 34.075 3.254 29.250 1.00 58.19 88 ASP A C 1
ATOM 653 O O . ASP A 1 88 ? 34.751 4.196 28.830 1.00 58.19 88 ASP A O 1
ATOM 657 N N . GLY A 1 89 ? 33.521 3.269 30.463 1.00 59.47 89 GLY A N 1
ATOM 658 C CA . GLY A 1 89 ? 33.948 4.158 31.533 1.00 59.47 89 GLY A CA 1
ATOM 659 C C . GLY A 1 89 ? 35.286 3.684 32.089 1.00 59.47 89 GLY A C 1
ATOM 660 O O . GLY A 1 89 ? 35.315 2.880 33.017 1.00 59.47 89 GLY A O 1
ATOM 661 N N . GLU A 1 90 ? 36.383 4.181 31.522 1.00 65.81 90 GLU A N 1
ATOM 662 C CA . GLU A 1 90 ? 37.733 3.954 32.040 1.00 65.81 90 GLU A CA 1
ATOM 663 C C . GLU A 1 90 ? 38.041 4.952 33.176 1.00 65.81 90 GLU A C 1
ATOM 665 O O . GLU A 1 90 ? 37.976 6.173 33.006 1.00 65.81 90 GLU A O 1
ATOM 670 N N . GLU A 1 91 ? 38.323 4.407 34.363 1.00 59.97 91 GLU A N 1
ATOM 671 C CA . GLU A 1 91 ? 38.801 5.108 35.560 1.00 59.97 91 GLU A CA 1
ATOM 672 C C . GLU A 1 91 ? 40.135 5.829 35.316 1.00 59.97 91 GLU A C 1
ATOM 674 O O . GLU A 1 91 ? 41.065 5.245 34.756 1.00 59.97 91 GLU A O 1
ATOM 679 N N . SER A 1 92 ? 40.279 7.044 35.860 1.00 61.06 92 SER A N 1
ATOM 680 C CA . SER A 1 92 ? 41.526 7.564 36.460 1.00 61.06 92 SER A CA 1
ATOM 681 C C . SER A 1 92 ? 41.258 8.768 37.359 1.00 61.06 92 SER A C 1
ATOM 683 O O . SER A 1 92 ? 40.600 9.725 36.891 1.00 61.06 92 SER A O 1
#

Radius of gyration: 19.52 Å; chains: 1; bounding box: 52×50×53 Å

Sequence (92 aa):
MSRTTPGAIIHRNLSIIACDTSATLQETLHHLADVEAELVRIGERHIALPSSHLDEVLSRLRATGQFPRLVGAPPGSGEAEEGAIADDGEES

Secondary structure (DSSP, 8-state):
-----TT-----SEEEEE-SSHHHHHHHHHHTTT--S--EEETTTEEEEEGGGHHHHHHHHHHTT--PEEES--TT----------------

pLDDT: mean 78.3, std 16.46, range [39.97, 94.12]